Protein AF-A0A5Q4DJZ4-F1 (afdb_monomer_lite)

Radius of gyration: 16.57 Å; chains: 1; bounding box: 38×43×28 Å

Sequence (64 aa):
MQTIRDWTLDDIRHHAKCQGLELEPEALEQLHAMANRVSAASAAVTRMAHKDSEPAPGLFFPLG

pLDDT: mean 73.84, std 16.0, range [41.81, 91.5]

Secondary structure (DSSP, 8-state):
----PPPPHHHHHHHHHHTT----HHHHHHHHHHHHHHHHHHHHS-----TT------------

Foldseek 3Di:
DPDLDQQDLVNLVVVCVVVVHDDDPVVSVVVSVVSSVVSVVVVVPPPPPDPPPDPDPDPDDDDD

Structure (mmCIF, N/CA/C/O backbone):
data_AF-A0A5Q4DJZ4-F1
#
_entry.id   AF-A0A5Q4DJZ4-F1
#
loop_
_atom_site.group_PDB
_atom_site.id
_atom_site.type_symbol
_atom_site.label_atom_id
_atom_site.label_alt_id
_atom_site.label_comp_id
_atom_site.label_asym_id
_atom_site.label_entity_id
_atom_site.label_seq_id
_atom_site.pdbx_PDB_ins_code
_atom_site.Cartn_x
_atom_site.Cartn_y
_atom_site.Cartn_z
_atom_site.occupancy
_atom_site.B_iso_or_equiv
_atom_site.auth_seq_id
_atom_site.auth_comp_id
_atom_site.auth_asym_id
_atom_site.auth_atom_id
_atom_site.pdbx_PDB_model_num
ATOM 1 N N . MET A 1 1 ? 17.811 -8.433 -5.730 1.00 41.81 1 MET A N 1
ATOM 2 C CA . MET A 1 1 ? 16.403 -8.524 -6.172 1.00 41.81 1 MET A CA 1
ATOM 3 C C . MET A 1 1 ? 15.548 -7.961 -5.050 1.00 41.81 1 MET A C 1
ATOM 5 O O . MET A 1 1 ? 15.655 -8.476 -3.947 1.00 41.81 1 MET A O 1
ATOM 9 N N . GLN A 1 2 ? 14.809 -6.868 -5.268 1.00 48.84 2 GLN A N 1
ATOM 10 C CA . GLN A 1 2 ? 13.817 -6.433 -4.277 1.00 48.84 2 GLN A CA 1
ATOM 11 C C . GLN A 1 2 ? 12.654 -7.420 -4.345 1.00 48.84 2 GLN A C 1
ATOM 13 O O . GLN A 1 2 ? 12.071 -7.612 -5.407 1.00 48.84 2 GLN A O 1
ATOM 18 N N . THR A 1 3 ? 12.381 -8.104 -3.241 1.00 52.53 3 THR A N 1
ATOM 19 C CA . THR A 1 3 ? 11.217 -8.977 -3.115 1.00 52.53 3 THR A CA 1
ATOM 20 C C . THR A 1 3 ? 9.969 -8.110 -3.118 1.00 52.53 3 THR A C 1
ATOM 22 O O . THR A 1 3 ? 9.843 -7.211 -2.286 1.00 52.53 3 THR A O 1
ATOM 25 N N . ILE A 1 4 ? 9.077 -8.368 -4.072 1.00 58.16 4 ILE A N 1
ATOM 26 C CA . ILE A 1 4 ? 7.743 -7.772 -4.124 1.00 58.16 4 ILE A CA 1
ATOM 27 C C . ILE A 1 4 ? 7.051 -8.187 -2.830 1.00 58.16 4 ILE A C 1
ATOM 29 O O . ILE A 1 4 ? 6.854 -9.377 -2.591 1.00 58.16 4 ILE A O 1
ATOM 33 N N . ARG A 1 5 ? 6.783 -7.222 -1.955 1.00 69.81 5 ARG A N 1
ATOM 34 C CA . ARG A 1 5 ? 6.015 -7.460 -0.739 1.00 69.81 5 ARG A CA 1
ATOM 35 C C . ARG A 1 5 ? 4.573 -7.082 -1.039 1.00 69.81 5 ARG A C 1
ATOM 37 O O . ARG A 1 5 ? 4.314 -5.947 -1.450 1.00 69.81 5 ARG A O 1
ATOM 44 N N . ASP A 1 6 ? 3.668 -8.028 -0.831 1.00 80.00 6 ASP A N 1
ATOM 45 C CA . ASP A 1 6 ? 2.241 -7.737 -0.784 1.00 80.00 6 ASP A CA 1
ATOM 46 C C . ASP A 1 6 ? 1.958 -6.940 0.490 1.00 80.00 6 ASP A C 1
ATOM 48 O O . ASP A 1 6 ? 2.382 -7.308 1.592 1.00 80.00 6 ASP A O 1
ATOM 52 N N . TRP A 1 7 ? 1.297 -5.802 0.323 1.00 83.56 7 TRP A N 1
ATOM 53 C CA . TRP A 1 7 ? 0.873 -4.966 1.433 1.00 83.56 7 TRP A CA 1
ATOM 54 C C . TRP A 1 7 ? -0.333 -5.619 2.083 1.00 83.56 7 TRP A C 1
ATOM 56 O O . TRP A 1 7 ? -1.292 -5.940 1.391 1.00 83.56 7 TRP A O 1
ATOM 66 N N . THR A 1 8 ? -0.301 -5.797 3.400 1.00 89.56 8 THR A N 1
ATOM 67 C CA . THR A 1 8 ? -1.470 -6.265 4.154 1.00 89.56 8 THR A CA 1
ATOM 68 C C . THR A 1 8 ? -2.342 -5.087 4.591 1.00 89.56 8 THR A C 1
ATOM 70 O O . THR A 1 8 ? -1.889 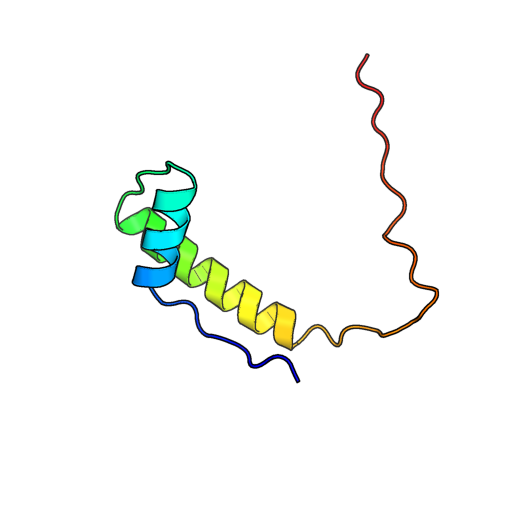-3.941 4.636 1.00 89.56 8 THR A O 1
ATOM 73 N N . LEU A 1 9 ? -3.601 -5.345 4.955 1.00 88.38 9 LEU A N 1
ATOM 74 C CA . LEU A 1 9 ? -4.482 -4.306 5.507 1.00 88.38 9 LEU A CA 1
ATOM 75 C C . LEU A 1 9 ? -3.939 -3.710 6.816 1.00 88.38 9 LEU A C 1
ATOM 77 O O . LEU A 1 9 ? -4.079 -2.508 7.043 1.00 88.38 9 LEU A O 1
ATOM 81 N N . ASP A 1 10 ? -3.280 -4.516 7.652 1.00 88.69 10 ASP A N 1
ATOM 82 C CA . ASP A 1 10 ? -2.631 -4.034 8.874 1.00 88.69 10 ASP A CA 1
ATOM 83 C C . ASP A 1 10 ? -1.444 -3.113 8.577 1.00 88.69 10 ASP A C 1
ATOM 85 O O . ASP A 1 10 ? -1.286 -2.097 9.255 1.00 88.69 10 ASP A O 1
ATOM 89 N N . ASP A 1 11 ? -0.665 -3.395 7.526 1.00 88.12 11 ASP A N 1
ATOM 90 C CA . ASP A 1 11 ? 0.419 -2.510 7.085 1.00 88.12 11 ASP A CA 1
ATOM 91 C C . ASP A 1 11 ? -0.128 -1.140 6.652 1.00 88.12 11 ASP A C 1
ATOM 93 O O . ASP A 1 11 ? 0.396 -0.101 7.060 1.00 88.12 11 ASP A O 1
ATOM 97 N N . ILE A 1 12 ? -1.214 -1.127 5.869 1.00 89.19 12 ILE A N 1
ATOM 98 C CA . ILE A 1 12 ? -1.874 0.105 5.405 1.00 89.19 12 ILE A CA 1
ATOM 99 C C . ILE A 1 12 ? -2.429 0.893 6.597 1.00 89.19 12 ILE A C 1
ATOM 101 O O . ILE A 1 12 ? -2.198 2.097 6.702 1.00 89.19 12 ILE A O 1
ATOM 105 N N . ARG A 1 13 ? -3.120 0.220 7.527 1.00 89.44 13 ARG A N 1
ATOM 106 C CA . ARG A 1 13 ? -3.688 0.848 8.729 1.00 89.44 13 ARG A CA 1
ATOM 107 C C . ARG A 1 13 ? -2.599 1.433 9.624 1.00 89.44 13 ARG A C 1
ATOM 109 O O . ARG A 1 13 ? -2.737 2.556 10.106 1.00 89.44 13 ARG A O 1
ATOM 116 N N . HIS A 1 14 ? -1.522 0.686 9.850 1.00 90.38 14 HIS A N 1
ATOM 117 C CA . HIS A 1 14 ? -0.387 1.158 10.633 1.00 90.38 14 HIS A CA 1
ATOM 118 C C . HIS A 1 14 ? 0.251 2.388 9.983 1.00 90.38 14 HIS A C 1
ATOM 120 O O . HIS A 1 14 ? 0.479 3.391 10.657 1.00 90.38 14 HIS A O 1
ATOM 126 N N . HIS A 1 15 ? 0.468 2.348 8.666 1.00 88.94 15 HIS A N 1
ATOM 127 C CA . HIS A 1 15 ? 1.062 3.459 7.934 1.00 88.94 15 HIS A CA 1
ATOM 128 C C . HIS A 1 15 ? 0.173 4.709 7.947 1.00 88.94 15 HIS A C 1
ATOM 130 O O . HIS A 1 15 ? 0.667 5.802 8.218 1.00 88.94 15 HIS A O 1
ATOM 136 N N . ALA A 1 16 ? -1.137 4.552 7.740 1.00 88.75 16 ALA A N 1
ATOM 137 C CA . ALA A 1 16 ? -2.104 5.642 7.847 1.00 88.75 16 ALA A CA 1
ATOM 138 C C . ALA A 1 16 ? -2.072 6.288 9.241 1.00 88.75 16 ALA A C 1
ATOM 140 O O . ALA A 1 16 ? -1.961 7.509 9.357 1.00 88.75 16 ALA A O 1
ATOM 141 N N . LYS A 1 17 ? -2.038 5.471 10.302 1.00 89.44 17 LYS A N 1
ATOM 142 C CA . LYS A 1 17 ? -1.932 5.951 11.685 1.00 89.44 17 LYS A CA 1
ATOM 143 C C . LYS A 1 17 ? -0.635 6.723 11.944 1.00 89.44 17 LYS A C 1
ATOM 145 O O . LYS A 1 17 ? -0.671 7.747 12.619 1.00 89.44 17 LYS A O 1
ATOM 150 N N . CYS A 1 18 ? 0.500 6.277 11.403 1.00 90.12 18 CYS A N 1
ATOM 151 C CA . CYS A 1 18 ? 1.770 7.008 11.504 1.00 90.12 18 CYS A CA 1
ATOM 152 C C . CYS A 1 18 ? 1.728 8.384 10.822 1.00 90.12 18 CYS A C 1
ATOM 154 O O . CYS A 1 18 ? 2.446 9.284 11.244 1.00 90.12 18 CY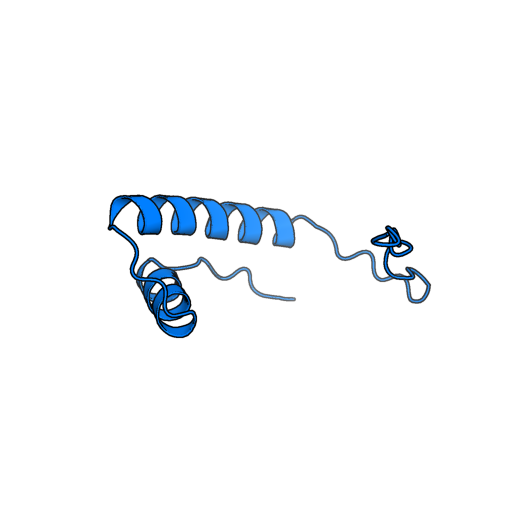S A O 1
ATOM 156 N N . GLN A 1 19 ? 0.881 8.551 9.804 1.00 89.00 19 GLN A N 1
ATOM 157 C CA . GLN A 1 19 ? 0.639 9.831 9.129 1.00 89.00 19 GLN A CA 1
ATOM 158 C C . GLN A 1 19 ? -0.465 10.665 9.804 1.00 89.00 19 GLN A C 1
ATOM 160 O O . GLN A 1 19 ? -0.819 11.731 9.309 1.00 89.00 19 GLN A O 1
ATOM 165 N N . GLY A 1 20 ? -1.027 10.188 10.921 1.00 89.75 20 GLY A N 1
ATOM 166 C CA . GLY A 1 20 ? -2.133 10.846 11.618 1.00 89.75 20 GLY A CA 1
ATOM 167 C C . GLY A 1 20 ? -3.467 10.780 10.869 1.00 89.75 20 GLY A C 1
ATOM 168 O O . GLY A 1 20 ? -4.353 11.583 11.144 1.00 89.75 20 GLY A O 1
ATOM 169 N N . LEU A 1 21 ? -3.612 9.852 9.920 1.00 87.44 21 LEU A N 1
ATOM 170 C CA . LEU A 1 21 ? -4.842 9.651 9.163 1.00 87.44 21 LEU A CA 1
ATOM 171 C C . LEU A 1 21 ? -5.708 8.588 9.843 1.00 87.44 21 LEU A C 1
ATOM 173 O O . LEU A 1 21 ? -5.310 7.426 9.958 1.00 87.44 21 LEU A O 1
ATOM 177 N N 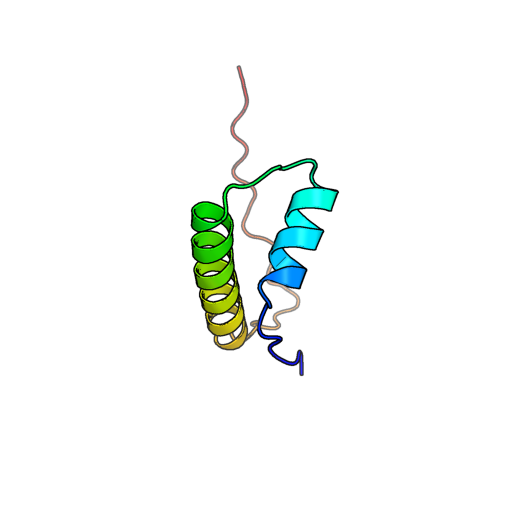. GLU A 1 22 ? -6.912 8.982 10.251 1.00 86.94 22 GLU A N 1
ATOM 178 C CA . GLU A 1 22 ? -7.982 8.052 10.608 1.00 86.94 22 GLU A CA 1
ATOM 179 C C . GLU A 1 22 ? -8.824 7.792 9.364 1.00 86.94 22 GLU A C 1
ATOM 181 O O . GLU A 1 22 ? -9.455 8.693 8.815 1.00 86.94 22 GLU A O 1
ATOM 186 N N . LEU A 1 23 ? -8.756 6.559 8.872 1.00 85.06 23 LEU A N 1
ATOM 187 C CA . LEU A 1 23 ? -9.411 6.156 7.638 1.00 85.06 23 LEU A CA 1
ATOM 188 C C . LEU A 1 23 ? -10.553 5.201 7.946 1.00 85.06 23 LEU A C 1
ATOM 190 O O . LEU A 1 23 ? -10.389 4.250 8.715 1.00 85.06 23 LEU A O 1
ATOM 194 N N . GLU A 1 24 ? -11.675 5.430 7.273 1.00 90.69 24 GLU A N 1
ATOM 195 C CA . GLU A 1 24 ? -12.798 4.503 7.262 1.00 90.69 24 GLU A CA 1
ATOM 196 C C . GLU A 1 24 ? -12.389 3.152 6.642 1.00 90.69 24 GLU A C 1
ATOM 198 O O . GLU A 1 24 ? -11.500 3.107 5.780 1.00 90.69 24 GLU A O 1
ATOM 203 N N . PRO A 1 25 ? -13.038 2.038 7.029 1.00 87.44 25 PRO A N 1
ATOM 204 C CA . PRO A 1 25 ? -12.712 0.706 6.519 1.00 87.44 25 PRO A CA 1
ATOM 205 C C . PRO A 1 25 ? -12.702 0.615 4.986 1.00 87.44 25 PRO A C 1
ATOM 207 O O . PRO A 1 25 ? -11.790 0.025 4.413 1.00 87.44 25 PRO A O 1
ATOM 210 N N . GLU A 1 26 ? -13.656 1.269 4.320 1.00 91.00 26 GLU A N 1
ATOM 211 C CA . GLU A 1 26 ? -13.736 1.309 2.855 1.00 91.00 26 GLU A CA 1
ATOM 212 C C . GLU A 1 26 ? -12.508 1.995 2.227 1.00 91.00 26 GLU A C 1
ATOM 214 O O . GLU A 1 26 ? -11.943 1.512 1.244 1.00 91.00 26 GLU A O 1
ATOM 219 N N . ALA A 1 27 ? -12.033 3.090 2.826 1.00 88.62 27 ALA A N 1
ATOM 220 C CA . ALA A 1 27 ? -10.848 3.802 2.351 1.00 88.62 27 ALA A CA 1
ATOM 221 C C . ALA A 1 27 ? -9.567 2.967 2.536 1.00 88.62 27 ALA A C 1
ATOM 223 O O . ALA A 1 27 ? -8.677 2.996 1.683 1.00 88.62 27 ALA A O 1
ATOM 224 N N . LEU A 1 28 ? -9.479 2.181 3.615 1.00 89.44 28 LEU A N 1
ATOM 225 C CA . LEU A 1 28 ? -8.366 1.251 3.839 1.00 89.44 28 LEU A CA 1
ATOM 226 C C . LEU A 1 28 ? -8.318 0.148 2.775 1.00 89.44 28 LEU A C 1
ATOM 228 O O . LEU A 1 28 ? -7.236 -0.177 2.283 1.00 89.44 28 LEU A O 1
ATOM 232 N N . GLU A 1 29 ? -9.470 -0.398 2.382 1.00 89.75 29 GLU A N 1
ATOM 233 C CA . GLU A 1 29 ? -9.556 -1.413 1.325 1.00 89.75 29 GLU A CA 1
ATOM 234 C C . GLU A 1 29 ? -9.137 -0.859 -0.041 1.00 89.75 29 GLU A C 1
ATOM 236 O O . GLU A 1 29 ? -8.370 -1.500 -0.768 1.00 89.75 29 GLU A O 1
ATOM 241 N N . GLN A 1 30 ? -9.566 0.363 -0.371 1.00 91.50 30 GLN A N 1
ATOM 242 C CA . GLN A 1 30 ? -9.159 1.042 -1.603 1.00 91.50 30 GLN A CA 1
ATOM 243 C C . GLN A 1 30 ? -7.646 1.303 -1.637 1.00 91.50 30 GLN A C 1
ATOM 245 O O . GLN A 1 30 ? -6.989 1.032 -2.648 1.00 91.50 30 GLN A O 1
ATOM 250 N N . LEU A 1 31 ? -7.067 1.772 -0.526 1.00 88.69 31 LEU A N 1
ATOM 251 C CA . LEU A 1 31 ? -5.622 1.984 -0.408 1.00 88.69 31 LEU A CA 1
ATOM 252 C C . LEU A 1 31 ? -4.837 0.681 -0.512 1.00 88.69 31 LEU A C 1
ATOM 254 O O . LEU A 1 31 ? -3.808 0.648 -1.182 1.00 88.69 31 LEU A O 1
ATOM 258 N N . HIS A 1 32 ? -5.326 -0.396 0.097 1.00 90.62 32 HIS A N 1
ATOM 259 C CA . HIS A 1 32 ? -4.726 -1.720 -0.009 1.00 90.62 32 HIS A CA 1
ATOM 260 C C . HIS A 1 32 ? -4.703 -2.220 -1.460 1.00 90.62 32 HIS A C 1
ATOM 262 O O . HIS A 1 32 ? -3.657 -2.638 -1.963 1.00 90.62 32 HIS A O 1
ATOM 268 N N . ALA A 1 33 ? -5.829 -2.113 -2.172 1.00 88.19 33 ALA A N 1
ATOM 269 C CA . ALA A 1 33 ? -5.901 -2.476 -3.584 1.00 88.19 33 ALA A CA 1
ATOM 270 C C . ALA A 1 33 ? -4.934 -1.637 -4.436 1.00 88.19 33 ALA A C 1
ATOM 272 O O . ALA A 1 33 ? -4.242 -2.169 -5.308 1.00 88.19 33 ALA A O 1
ATOM 273 N N . MET A 1 34 ? -4.842 -0.331 -4.171 1.00 87.75 34 MET A N 1
ATOM 274 C CA . MET A 1 34 ? -3.931 0.561 -4.886 1.00 87.75 34 MET A CA 1
ATOM 275 C C . MET A 1 34 ? -2.460 0.247 -4.585 1.00 87.75 34 MET A C 1
ATOM 277 O O . MET A 1 34 ? -1.660 0.152 -5.515 1.00 87.75 34 MET A O 1
ATOM 281 N N . ALA A 1 35 ? -2.105 0.016 -3.320 1.00 86.19 35 ALA A N 1
ATOM 282 C CA . ALA A 1 35 ? -0.747 -0.316 -2.901 1.00 86.19 35 ALA A CA 1
ATOM 283 C C . ALA A 1 35 ? -0.249 -1.614 -3.548 1.00 86.19 35 ALA A C 1
ATOM 285 O O . ALA A 1 35 ? 0.866 -1.650 -4.069 1.00 86.19 35 ALA A O 1
ATOM 286 N N . ASN A 1 36 ? -1.089 -2.650 -3.608 1.00 85.19 36 ASN A N 1
ATOM 287 C CA . ASN A 1 36 ? -0.733 -3.909 -4.263 1.00 85.19 36 ASN A CA 1
ATOM 288 C C . ASN A 1 36 ? -0.589 -3.756 -5.783 1.00 85.19 36 ASN A C 1
ATOM 290 O O . ASN A 1 36 ? 0.354 -4.289 -6.369 1.00 85.19 36 ASN A O 1
ATOM 294 N N . ARG A 1 37 ? -1.444 -2.952 -6.432 1.00 83.62 37 ARG A N 1
ATOM 295 C CA . ARG A 1 37 ? -1.293 -2.632 -7.864 1.00 83.62 37 ARG A CA 1
ATOM 296 C C . ARG A 1 37 ? 0.007 -1.881 -8.151 1.00 83.62 37 ARG A C 1
ATOM 298 O O . ARG A 1 37 ? 0.690 -2.210 -9.117 1.00 83.62 37 ARG A O 1
ATOM 305 N N . VAL A 1 38 ? 0.364 -0.902 -7.318 1.00 83.06 38 VAL A N 1
ATOM 306 C CA . VAL A 1 38 ? 1.617 -0.141 -7.450 1.00 83.06 38 VAL A CA 1
ATOM 307 C C . VAL A 1 38 ? 2.832 -1.026 -7.168 1.00 83.06 38 VAL A C 1
ATOM 309 O O . VAL A 1 38 ? 3.801 -0.955 -7.916 1.00 83.06 38 VAL A O 1
ATOM 312 N N . SER A 1 39 ? 2.778 -1.890 -6.151 1.00 81.31 39 SER A N 1
ATOM 313 C CA . SER A 1 39 ? 3.842 -2.856 -5.836 1.00 81.31 39 SER A CA 1
ATOM 314 C C . SER A 1 39 ? 4.101 -3.798 -7.019 1.00 81.31 39 SER A C 1
ATOM 316 O O . SER A 1 39 ? 5.238 -3.926 -7.480 1.00 81.31 39 SER A O 1
ATOM 318 N N . ALA A 1 40 ? 3.036 -4.362 -7.600 1.00 78.62 40 ALA A N 1
ATOM 319 C CA . ALA A 1 40 ? 3.118 -5.216 -8.783 1.00 78.62 40 ALA A CA 1
ATOM 320 C C . ALA A 1 40 ? 3.652 -4.466 -10.017 1.00 78.62 40 ALA A C 1
ATOM 322 O O . ALA A 1 40 ? 4.528 -4.969 -10.721 1.00 78.62 40 ALA A O 1
ATOM 323 N N . ALA A 1 41 ? 3.175 -3.241 -10.264 1.00 76.62 41 ALA A N 1
ATOM 324 C C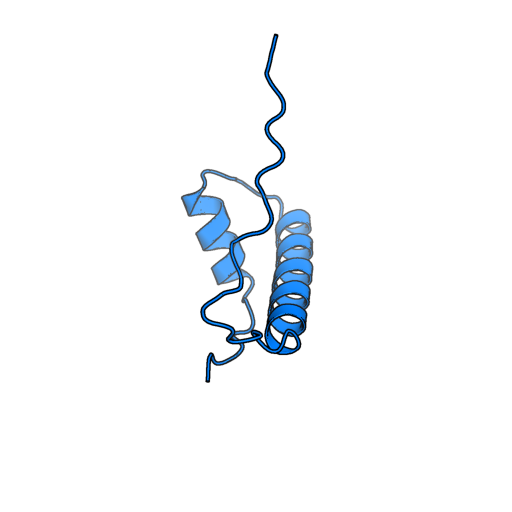A . ALA A 1 41 ? 3.666 -2.415 -11.364 1.00 76.62 41 ALA A CA 1
ATOM 325 C C . ALA A 1 41 ? 5.144 -2.042 -11.177 1.00 76.62 41 ALA A C 1
ATOM 327 O O . ALA A 1 41 ? 5.930 -2.164 -12.111 1.00 76.62 41 ALA A O 1
ATOM 328 N N . SER A 1 42 ? 5.553 -1.651 -9.967 1.00 66.44 42 SER A N 1
ATOM 329 C CA . SER A 1 42 ? 6.942 -1.299 -9.659 1.00 66.44 42 SER A CA 1
ATOM 330 C C . SER A 1 42 ? 7.890 -2.484 -9.810 1.00 66.44 42 SER A C 1
ATOM 332 O O . SER A 1 42 ? 9.066 -2.273 -10.094 1.00 66.44 42 SER A O 1
ATOM 334 N N . ALA A 1 43 ? 7.409 -3.709 -9.615 1.00 66.75 43 ALA A N 1
ATOM 335 C CA . ALA A 1 43 ? 8.189 -4.906 -9.880 1.00 66.75 43 ALA A CA 1
ATOM 336 C C . ALA A 1 43 ? 8.398 -5.169 -11.379 1.00 66.75 43 ALA A C 1
ATOM 338 O O . ALA A 1 43 ? 9.430 -5.710 -11.771 1.00 66.75 43 ALA A O 1
ATOM 339 N N . ALA A 1 44 ? 7.424 -4.779 -12.206 1.00 62.56 44 ALA A N 1
ATOM 340 C CA . ALA A 1 44 ? 7.502 -4.858 -13.662 1.00 62.56 44 ALA A CA 1
ATOM 341 C C . ALA A 1 44 ? 8.319 -3.710 -14.276 1.00 62.56 44 ALA A C 1
ATOM 343 O O . ALA A 1 44 ? 8.821 -3.842 -15.393 1.00 62.56 44 ALA A O 1
ATOM 344 N N . VAL A 1 45 ? 8.488 -2.594 -13.555 1.00 58.84 45 VAL A N 1
ATOM 345 C CA . VAL A 1 45 ? 9.445 -1.553 -13.931 1.00 58.84 45 VAL A CA 1
ATOM 346 C C . VAL A 1 45 ? 10.846 -2.113 -13.718 1.00 58.84 45 VAL A C 1
ATOM 348 O O . VAL A 1 45 ? 11.416 -2.052 -12.627 1.00 58.84 45 VAL A O 1
ATOM 351 N N . THR A 1 46 ? 11.430 -2.647 -14.788 1.00 56.19 46 THR A N 1
ATOM 352 C CA . THR A 1 46 ? 12.871 -2.851 -14.879 1.00 56.19 46 THR A CA 1
ATOM 353 C C . THR A 1 46 ? 13.512 -1.510 -14.546 1.00 56.19 46 THR A C 1
ATOM 355 O O . THR A 1 46 ? 13.439 -0.581 -15.350 1.00 56.19 46 THR A O 1
ATOM 358 N N . ARG A 1 47 ? 14.085 -1.358 -13.341 1.00 55.09 47 ARG A N 1
ATOM 359 C CA . ARG A 1 47 ? 14.907 -0.187 -13.018 1.00 55.09 47 ARG A CA 1
ATOM 360 C C . ARG A 1 47 ? 15.991 -0.141 -14.084 1.00 55.09 47 ARG A C 1
ATOM 362 O O . ARG A 1 47 ? 16.923 -0.941 -14.032 1.00 55.09 47 ARG A O 1
ATOM 369 N N . MET A 1 48 ? 15.846 0.739 -15.070 1.00 50.78 48 MET A N 1
ATOM 370 C CA . MET A 1 48 ? 16.918 1.031 -16.003 1.00 50.78 48 MET A CA 1
ATOM 371 C C . MET A 1 48 ? 18.053 1.593 -15.159 1.00 50.78 48 MET A C 1
ATOM 373 O O . MET A 1 48 ? 18.016 2.734 -14.711 1.00 50.78 48 MET A O 1
ATOM 377 N N . ALA A 1 49 ? 19.030 0.744 -14.862 1.00 50.72 49 ALA A N 1
ATOM 378 C CA . ALA A 1 49 ? 20.276 1.175 -14.279 1.00 50.72 49 ALA A CA 1
ATOM 379 C C . ALA A 1 49 ? 21.056 1.867 -15.395 1.00 50.72 49 ALA A C 1
ATOM 381 O O . ALA A 1 49 ? 21.825 1.222 -16.101 1.00 50.72 49 ALA A O 1
ATOM 382 N N . HIS A 1 50 ? 20.849 3.169 -15.575 1.00 53.66 50 HIS A N 1
ATOM 383 C CA . HIS A 1 50 ? 21.895 3.983 -16.166 1.00 53.66 50 HIS A CA 1
ATOM 384 C C . HIS A 1 50 ? 22.364 5.011 -15.153 1.00 53.66 50 HIS A C 1
ATOM 386 O O . HIS A 1 50 ? 21.582 5.745 -14.555 1.00 53.66 50 HIS A O 1
ATOM 392 N N . LYS A 1 51 ? 23.681 5.031 -14.971 1.00 50.44 51 LYS A N 1
ATOM 393 C CA . LYS A 1 51 ? 24.430 5.952 -14.113 1.00 50.44 51 LYS A CA 1
ATOM 394 C C . LYS A 1 51 ? 24.244 7.428 -14.517 1.00 50.44 51 LYS A C 1
ATOM 396 O O . LYS A 1 51 ? 24.569 8.302 -13.726 1.00 50.44 51 LYS A O 1
ATOM 401 N N . ASP A 1 52 ? 23.665 7.667 -15.696 1.00 55.47 52 ASP A N 1
ATOM 402 C CA . ASP A 1 52 ? 23.434 8.982 -16.309 1.00 55.47 52 ASP A CA 1
ATOM 403 C C . ASP A 1 52 ? 21.943 9.329 -16.448 1.00 55.47 52 ASP A C 1
ATOM 405 O O . ASP A 1 52 ? 21.586 10.302 -17.108 1.00 55.47 52 ASP A O 1
ATOM 409 N N . SER A 1 53 ? 21.042 8.530 -15.867 1.00 56.72 53 SER A N 1
ATOM 410 C CA . SER A 1 53 ? 19.630 8.898 -15.781 1.00 56.72 53 SER A CA 1
ATOM 411 C C . SER A 1 53 ? 19.474 9.952 -14.688 1.00 56.72 53 SER A C 1
ATOM 413 O O . SER A 1 53 ? 19.117 9.634 -13.554 1.00 56.72 53 SER A O 1
ATOM 415 N N . GLU A 1 54 ? 19.797 11.204 -15.019 1.00 55.25 54 GLU A N 1
ATOM 416 C CA . GLU A 1 54 ? 19.411 12.349 -14.199 1.00 55.25 54 GLU A CA 1
ATOM 417 C C . GLU A 1 54 ? 17.914 12.227 -13.862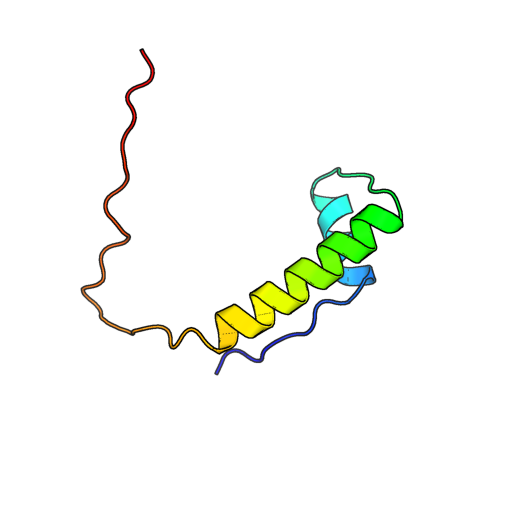 1.00 55.25 54 GLU A C 1
ATOM 419 O O . GLU A 1 54 ? 17.119 11.836 -14.730 1.00 55.25 54 GLU A O 1
ATOM 424 N N . PRO A 1 55 ? 17.503 12.500 -12.607 1.00 61.72 55 PRO A N 1
ATOM 425 C CA . PRO A 1 55 ? 16.084 12.597 -12.294 1.00 61.72 55 PRO A CA 1
ATOM 426 C C . PRO A 1 55 ? 15.454 13.575 -13.286 1.00 61.72 55 PRO A C 1
ATOM 428 O O . PRO A 1 55 ? 16.060 14.603 -13.591 1.00 61.72 55 PRO A O 1
ATOM 431 N N . ALA A 1 56 ? 14.277 13.226 -13.818 1.00 62.91 56 ALA A N 1
ATOM 432 C CA . ALA A 1 56 ? 13.597 14.044 -14.817 1.00 62.91 56 ALA A CA 1
ATOM 433 C C . ALA A 1 56 ? 13.650 15.526 -14.400 1.00 62.91 56 ALA A C 1
ATOM 435 O O . ALA A 1 56 ? 13.392 15.816 -13.225 1.00 62.91 56 ALA A O 1
ATOM 436 N N . PRO A 1 57 ? 14.033 16.441 -15.310 1.00 61.62 57 PRO A N 1
ATOM 437 C CA . PRO A 1 57 ? 14.304 17.825 -14.956 1.00 61.62 57 PRO A CA 1
ATOM 438 C C . PRO A 1 57 ? 13.102 18.399 -14.210 1.00 61.62 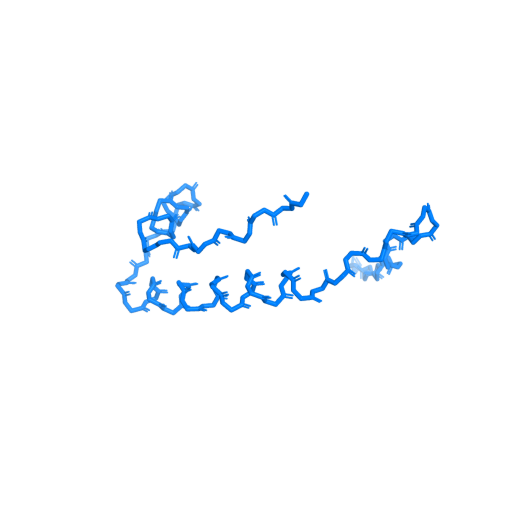57 PRO A C 1
ATOM 440 O O . PRO A 1 57 ? 11.969 18.339 -14.694 1.00 61.62 57 PRO A O 1
ATOM 443 N N . GLY A 1 58 ? 13.351 18.894 -12.996 1.00 62.16 58 GLY A N 1
ATOM 444 C CA . GLY A 1 58 ? 12.309 19.435 -12.137 1.00 62.16 58 GLY A CA 1
ATOM 445 C C . GLY A 1 58 ? 11.598 20.577 -12.853 1.00 62.16 58 GLY A C 1
ATOM 446 O O . GLY A 1 58 ? 12.211 21.600 -13.156 1.00 62.16 58 GLY A O 1
ATOM 447 N N . LEU A 1 59 ? 10.307 20.400 -13.131 1.00 60.31 59 LEU A N 1
ATOM 448 C CA . LEU A 1 59 ? 9.442 21.477 -13.598 1.00 60.31 59 LEU A CA 1
ATOM 449 C C . LEU A 1 59 ? 9.300 22.489 -12.454 1.00 60.31 59 LEU A C 1
ATOM 451 O O . LEU A 1 59 ? 8.488 22.326 -11.545 1.00 60.31 59 LEU A O 1
ATOM 455 N N . PHE A 1 60 ? 10.149 23.513 -12.474 1.00 57.47 60 PHE A N 1
ATOM 456 C CA . PHE A 1 60 ? 10.046 24.667 -11.592 1.00 57.47 60 PHE A CA 1
ATOM 457 C C . PHE A 1 60 ? 8.858 25.515 -12.059 1.00 57.47 60 PHE A C 1
ATOM 459 O O . PHE A 1 60 ? 8.932 26.189 -13.084 1.00 57.47 60 PHE A O 1
ATOM 466 N N . PHE A 1 61 ? 7.759 25.484 -11.309 1.00 53.19 61 PHE A N 1
ATOM 467 C CA . PHE A 1 61 ? 6.721 26.505 -11.407 1.00 53.19 61 PHE A CA 1
ATOM 468 C C . PHE A 1 61 ? 7.076 27.615 -10.411 1.00 53.19 61 PHE A C 1
ATOM 470 O O . PHE A 1 61 ? 6.995 27.372 -9.205 1.00 53.19 61 PHE A O 1
ATOM 477 N N . PRO A 1 62 ? 7.506 28.811 -10.854 1.00 51.50 62 PRO A N 1
ATOM 478 C CA . PRO A 1 62 ? 7.639 29.933 -9.939 1.00 51.50 62 PRO A CA 1
ATOM 479 C C . PRO A 1 62 ? 6.244 30.301 -9.422 1.00 51.50 62 PRO A C 1
ATOM 481 O O . PRO A 1 62 ? 5.353 30.656 -10.195 1.00 51.50 62 PRO A O 1
ATOM 484 N N . LEU A 1 63 ? 6.041 30.178 -8.111 1.00 58.25 63 LEU A N 1
ATOM 485 C CA . LEU A 1 63 ? 4.902 30.790 -7.441 1.00 58.25 63 LEU A CA 1
ATOM 486 C C . LEU A 1 63 ? 5.186 32.292 -7.345 1.00 58.25 63 LEU A C 1
ATOM 488 O O . LEU A 1 63 ? 5.994 32.680 -6.510 1.00 58.25 63 LEU A O 1
ATOM 492 N N . GLY A 1 64 ? 4.537 33.058 -8.229 1.00 45.81 64 GLY A N 1
ATOM 493 C CA . GLY A 1 64 ? 4.121 34.461 -8.054 1.00 45.81 64 GLY A CA 1
ATOM 494 C C . GLY A 1 64 ? 5.153 35.462 -7.561 1.00 45.81 64 GLY A C 1
ATOM 495 O O . GLY A 1 64 ? 5.341 35.530 -6.329 1.00 45.81 64 GLY A O 1
#